Protein AF-A0A317T0N0-F1 (afdb_monomer_lite)

Foldseek 3Di:
DPPPVLLVVLCVLLVVCVVCVVVVHHRPDDPVSVVVSVVVVLWADLVVVLVCCVVVVDPPQVLVCVQQVDGSVCSVVQVVAPLSRLLSRLSNNLQSCVPVDPDHCDPLLVVLNVVLVVCVVPDDPVVRVVLVVPPPCPDSNNVSSCVSNVD

Organism: NCBI:txid42249

Radius of gyration: 17.67 Å; chains: 1; bounding box: 41×32×48 Å

Secondary structure (DSSP, 8-state):
---HHHHHHHHHHHHHHHHHHHTTPPP-S-HHHHHHHHHHHHS--HHHHHHHHHTTS---HHHHHHHHSS-TTTHHHHTT-HHHHHHHHHHHHHHH-GGGSSS---HHHHHHHHHHHHHHTTS-HHHHHHHHH--S--SHHHHHHHHHH--

Structure (mmCIF, N/CA/C/O backbone):
data_AF-A0A317T0N0-F1
#
_entry.id   AF-A0A317T0N0-F1
#
loop_
_atom_site.group_PDB
_atom_site.id
_atom_site.type_symbol
_atom_site.label_atom_id
_atom_site.label_alt_id
_atom_site.label_comp_id
_atom_site.label_asym_id
_atom_site.label_entity_id
_atom_site.label_seq_id
_atom_site.pdbx_PDB_ins_code
_atom_site.Cartn_x
_atom_site.Cartn_y
_atom_site.Cartn_z
_atom_site.occupancy
_atom_site.B_iso_or_equiv
_atom_site.auth_seq_id
_atom_site.auth_comp_id
_atom_site.auth_asym_id
_atom_site.auth_atom_id
_atom_site.pdbx_PDB_model_num
ATOM 1 N N . MET A 1 1 ? -10.179 8.060 -11.648 1.00 46.56 1 MET A N 1
ATOM 2 C CA . MET A 1 1 ? -9.271 7.029 -12.198 1.00 46.56 1 MET A CA 1
ATOM 3 C C . MET A 1 1 ? -8.002 7.719 -12.663 1.00 46.56 1 MET A C 1
ATOM 5 O O . MET A 1 1 ? -8.113 8.593 -13.513 1.00 46.56 1 MET A O 1
ATOM 9 N N . LYS A 1 2 ? -6.824 7.359 -12.133 1.00 54.09 2 LYS A N 1
ATOM 10 C CA . LYS A 1 2 ? -5.595 7.571 -12.912 1.00 54.09 2 LYS A CA 1
ATOM 11 C C . LYS A 1 2 ? -5.676 6.631 -14.118 1.00 54.09 2 LYS A C 1
ATOM 13 O O . LYS A 1 2 ? -6.076 5.481 -13.922 1.00 54.09 2 LYS A O 1
ATOM 18 N N . PRO A 1 3 ? -5.396 7.072 -15.350 1.00 58.66 3 PRO A N 1
ATOM 19 C CA . PRO A 1 3 ? -5.501 6.175 -16.486 1.00 58.66 3 PRO A CA 1
ATOM 20 C C . PRO A 1 3 ? -4.416 5.100 -16.372 1.00 58.66 3 PRO A C 1
ATOM 22 O O . PRO A 1 3 ? -3.230 5.409 -16.447 1.00 58.66 3 PRO A O 1
ATOM 25 N N . LEU A 1 4 ? -4.814 3.829 -16.260 1.00 63.66 4 LEU A N 1
ATOM 26 C CA . LEU A 1 4 ? -3.928 2.662 -16.439 1.00 63.66 4 LEU A CA 1
ATOM 27 C C . LEU A 1 4 ? -3.042 2.802 -17.693 1.00 63.66 4 LEU A C 1
ATOM 29 O O . LEU A 1 4 ? -1.901 2.346 -17.730 1.00 63.66 4 LEU A O 1
ATOM 33 N N . HIS A 1 5 ? -3.567 3.499 -18.700 1.00 67.50 5 HIS A N 1
ATOM 34 C CA . HIS A 1 5 ? -2.879 3.883 -19.922 1.00 67.50 5 HIS A CA 1
ATOM 35 C C . HIS A 1 5 ? -1.603 4.712 -19.684 1.00 67.50 5 HIS A C 1
ATOM 37 O O . HIS A 1 5 ? -0.573 4.403 -20.271 1.00 67.50 5 HIS A O 1
ATOM 43 N N . GLU A 1 6 ? -1.622 5.715 -18.803 1.00 67.62 6 GLU A N 1
ATOM 44 C CA . GLU A 1 6 ? -0.449 6.564 -18.528 1.00 67.62 6 GLU A CA 1
ATOM 45 C C . GLU A 1 6 ? 0.661 5.782 -17.816 1.00 67.62 6 GLU A C 1
ATOM 47 O O . GLU A 1 6 ? 1.842 5.944 -18.126 1.00 67.62 6 GLU A O 1
ATOM 52 N N . ILE A 1 7 ? 0.281 4.872 -16.915 1.00 67.12 7 ILE A N 1
ATOM 53 C CA . ILE A 1 7 ? 1.212 3.981 -16.210 1.00 67.12 7 ILE A CA 1
ATOM 54 C C . ILE A 1 7 ? 1.885 3.036 -17.207 1.00 67.12 7 ILE A C 1
ATOM 56 O O . ILE A 1 7 ? 3.113 2.934 -17.251 1.00 67.12 7 ILE A O 1
ATOM 60 N N . ALA A 1 8 ? 1.082 2.381 -18.050 1.00 72.25 8 ALA A N 1
ATOM 61 C CA . ALA A 1 8 ? 1.578 1.495 -19.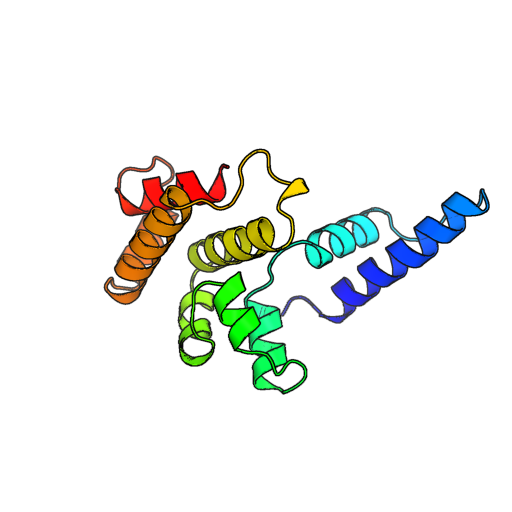093 1.00 72.25 8 ALA A CA 1
ATOM 62 C C . ALA A 1 8 ? 2.500 2.238 -20.077 1.00 72.25 8 ALA A C 1
ATOM 64 O O . ALA A 1 8 ? 3.567 1.722 -20.417 1.00 72.25 8 ALA A O 1
ATOM 65 N N . ILE A 1 9 ? 2.142 3.467 -20.475 1.00 76.12 9 ILE A N 1
ATOM 66 C CA . ILE A 1 9 ? 2.985 4.331 -21.312 1.00 76.12 9 ILE A CA 1
ATOM 67 C C . ILE A 1 9 ? 4.319 4.610 -20.625 1.00 76.12 9 ILE A C 1
ATOM 69 O O . ILE A 1 9 ? 5.358 4.378 -21.233 1.00 76.12 9 ILE A O 1
ATOM 73 N N . GLY A 1 10 ? 4.325 5.055 -19.367 1.00 78.50 10 GLY A N 1
ATOM 74 C CA . GLY A 1 10 ? 5.568 5.382 -18.666 1.00 78.50 10 GLY A CA 1
ATOM 75 C C . GLY A 1 10 ? 6.494 4.171 -18.483 1.00 78.50 10 GLY A C 1
ATOM 76 O O . GLY A 1 10 ? 7.707 4.285 -18.677 1.00 78.50 10 GLY A O 1
ATOM 77 N N . ILE A 1 11 ? 5.938 2.985 -18.195 1.00 74.81 11 ILE A N 1
ATOM 78 C CA . ILE A 1 11 ? 6.701 1.723 -18.125 1.00 74.81 11 ILE A CA 1
ATOM 79 C C . ILE A 1 11 ? 7.328 1.386 -19.483 1.00 74.81 11 ILE A C 1
ATOM 81 O O . ILE A 1 11 ? 8.508 1.026 -19.553 1.00 74.81 11 ILE A O 1
ATOM 85 N N . ARG A 1 12 ? 6.562 1.504 -20.575 1.00 79.12 12 ARG A N 1
ATOM 86 C CA . ARG A 1 12 ? 7.074 1.247 -21.929 1.00 79.12 12 ARG A CA 1
ATOM 87 C C . ARG A 1 12 ? 8.100 2.297 -22.352 1.00 79.12 12 ARG A C 1
ATOM 89 O O . ARG A 1 12 ? 9.145 1.905 -22.862 1.00 79.12 12 ARG A O 1
ATOM 96 N N . GLY A 1 13 ? 7.875 3.576 -22.058 1.00 79.94 13 GLY A N 1
ATOM 97 C CA . GLY A 1 13 ? 8.830 4.656 -22.318 1.00 79.94 13 GLY A CA 1
ATOM 98 C C . GLY A 1 13 ? 10.175 4.412 -21.632 1.00 79.94 13 GLY A C 1
ATOM 99 O O . GLY A 1 13 ? 11.222 4.493 -22.265 1.00 79.94 13 GLY A O 1
ATOM 100 N N . ARG A 1 14 ? 10.176 3.952 -20.369 1.00 79.38 14 ARG A N 1
ATOM 101 C CA . ARG A 1 14 ? 11.412 3.528 -19.679 1.00 79.38 14 ARG A CA 1
ATOM 102 C C . ARG A 1 14 ? 12.159 2.430 -20.440 1.00 79.38 14 ARG A C 1
ATOM 104 O O . ARG A 1 14 ? 13.385 2.464 -20.536 1.00 79.38 14 ARG A O 1
ATOM 111 N N . PHE A 1 15 ? 11.440 1.422 -20.933 1.00 78.25 15 PHE A N 1
ATOM 112 C CA . PHE A 1 15 ? 12.042 0.317 -21.681 1.00 78.25 15 PHE A CA 1
ATOM 113 C C . PHE A 1 15 ? 12.747 0.818 -22.953 1.00 78.25 15 PHE A C 1
ATOM 115 O O . PHE A 1 15 ? 13.895 0.443 -23.198 1.00 78.25 15 PHE A O 1
ATOM 122 N N . PHE A 1 16 ? 12.103 1.707 -23.717 1.00 81.19 16 PHE A N 1
ATOM 123 C CA . PHE A 1 16 ? 12.697 2.315 -24.912 1.00 81.19 16 PHE A CA 1
ATOM 124 C C . PHE A 1 16 ? 13.855 3.264 -24.576 1.00 81.19 16 PHE A C 1
ATOM 126 O O . PHE A 1 16 ? 14.907 3.183 -25.210 1.00 81.19 16 PHE A O 1
ATOM 133 N N . GLU A 1 17 ? 13.729 4.090 -23.536 1.00 83.69 17 GLU A N 1
ATOM 134 C CA . GLU A 1 17 ? 14.796 4.989 -23.088 1.00 83.69 17 GLU A CA 1
ATOM 135 C C . GLU A 1 17 ? 16.058 4.219 -22.669 1.00 83.69 17 GLU A C 1
ATOM 137 O O . GLU A 1 17 ? 17.171 4.601 -23.036 1.00 83.69 17 GLU A O 1
ATOM 142 N N . ASN A 1 18 ? 15.902 3.105 -21.945 1.00 82.62 18 ASN A N 1
ATOM 143 C CA . ASN A 1 18 ? 17.022 2.244 -21.562 1.00 82.62 18 ASN A CA 1
ATOM 144 C C . ASN A 1 18 ? 17.750 1.675 -22.787 1.00 82.62 18 ASN A C 1
ATOM 146 O O . ASN A 1 18 ? 18.980 1.648 -22.807 1.00 82.62 18 ASN A O 1
ATOM 150 N N . TYR A 1 19 ? 17.008 1.258 -23.818 1.00 81.12 19 TYR A N 1
ATOM 151 C CA . TYR A 1 19 ? 17.606 0.802 -25.071 1.00 81.12 19 TYR A CA 1
ATOM 152 C C . TYR A 1 19 ? 18.321 1.942 -25.805 1.00 81.12 19 TYR A C 1
ATOM 154 O O . TYR A 1 19 ? 19.465 1.760 -26.211 1.00 81.12 19 TYR A O 1
ATOM 162 N N . CYS A 1 20 ? 17.715 3.133 -25.904 1.00 84.69 20 CYS A N 1
ATOM 163 C CA . CYS A 1 20 ? 18.361 4.313 -26.487 1.00 84.69 20 CYS A CA 1
ATOM 164 C C . CYS A 1 20 ? 19.688 4.640 -25.786 1.00 84.69 20 CYS A C 1
ATOM 166 O O . CYS A 1 20 ? 20.703 4.788 -26.466 1.00 84.69 20 CYS A O 1
ATOM 168 N N . LYS A 1 21 ? 19.717 4.652 -24.445 1.00 84.62 21 LYS A N 1
ATOM 169 C CA . LYS A 1 21 ? 20.947 4.846 -23.653 1.00 84.62 21 LYS A CA 1
ATOM 170 C C . LYS A 1 21 ? 22.009 3.795 -23.976 1.00 84.62 21 LYS A C 1
ATOM 172 O O . LYS A 1 21 ? 23.165 4.154 -24.181 1.00 84.62 21 LYS A O 1
ATOM 177 N N . LEU A 1 22 ? 21.616 2.522 -24.056 1.00 86.44 22 LEU A N 1
ATOM 178 C CA . LEU A 1 22 ? 22.522 1.413 -24.367 1.00 86.44 22 LEU A CA 1
ATOM 179 C C . LEU A 1 22 ? 23.205 1.585 -25.731 1.00 86.44 22 LEU A C 1
ATOM 181 O O . LEU A 1 22 ? 24.386 1.284 -25.864 1.00 86.44 22 LEU A O 1
ATOM 185 N N . ILE A 1 23 ? 22.478 2.080 -26.734 1.00 92.88 23 ILE A N 1
ATOM 186 C CA . ILE A 1 23 ? 23.001 2.264 -28.097 1.00 92.88 23 ILE A CA 1
ATOM 187 C C . ILE A 1 23 ? 23.544 3.677 -28.362 1.00 92.88 23 ILE A C 1
ATOM 189 O O . ILE A 1 23 ? 23.816 4.021 -29.511 1.00 92.88 23 ILE A O 1
ATOM 193 N N . GLY A 1 24 ? 23.668 4.517 -27.328 1.00 86.44 24 GLY A N 1
ATOM 194 C CA . GLY A 1 24 ? 24.166 5.891 -27.451 1.00 86.44 24 GLY A CA 1
ATOM 195 C C . GLY A 1 24 ? 23.229 6.849 -28.199 1.00 86.44 24 GLY A C 1
ATOM 196 O O . GLY A 1 24 ? 23.680 7.878 -28.699 1.00 86.44 24 GLY A O 1
ATOM 197 N N . LYS A 1 25 ? 21.932 6.533 -28.295 1.00 90.00 25 LYS A N 1
ATOM 198 C CA . LYS A 1 25 ? 20.908 7.417 -28.866 1.00 90.00 25 LYS A CA 1
ATOM 199 C C . LYS A 1 25 ? 20.206 8.230 -27.783 1.00 90.00 25 LYS A C 1
ATOM 201 O O . LYS A 1 25 ? 20.015 7.780 -26.654 1.00 90.00 25 LYS A O 1
ATOM 206 N N . ARG A 1 26 ? 19.768 9.433 -28.156 1.00 77.62 26 ARG A N 1
ATOM 207 C CA . ARG A 1 26 ? 18.868 10.242 -27.330 1.00 77.62 26 ARG A CA 1
ATOM 208 C C . ARG A 1 26 ? 17.443 9.706 -27.476 1.00 77.62 26 ARG A C 1
ATOM 210 O O . ARG A 1 26 ? 17.041 9.352 -28.579 1.00 77.62 26 ARG A O 1
ATOM 217 N N . SER A 1 27 ? 16.721 9.611 -26.364 1.00 78.56 27 SER A N 1
ATOM 218 C CA . SER A 1 27 ? 15.284 9.335 -26.380 1.00 78.56 27 SER A CA 1
ATOM 219 C C . SER A 1 27 ? 14.513 10.640 -26.575 1.00 78.56 27 SER A C 1
ATOM 221 O O . SER A 1 27 ? 14.896 11.652 -25.981 1.00 78.56 27 SER A O 1
ATOM 223 N N . ASP A 1 28 ? 13.445 10.591 -27.368 1.00 76.94 28 ASP A N 1
ATOM 224 C CA . ASP A 1 28 ? 12.483 11.690 -27.530 1.00 76.94 28 ASP A CA 1
ATOM 225 C C . ASP A 1 28 ? 11.340 11.614 -26.504 1.00 76.94 28 ASP A C 1
ATOM 227 O O . ASP A 1 28 ? 10.531 12.537 -26.404 1.00 76.94 28 ASP A O 1
ATOM 231 N N . ASP A 1 29 ? 11.277 10.529 -25.726 1.00 74.50 29 ASP A N 1
ATOM 232 C CA . ASP A 1 29 ? 10.252 10.355 -24.703 1.00 74.50 29 ASP A CA 1
ATOM 233 C C . ASP A 1 29 ? 10.398 11.396 -23.588 1.00 74.50 29 ASP A C 1
ATOM 235 O O . ASP A 1 29 ? 11.497 11.700 -23.109 1.00 74.50 29 ASP A O 1
ATOM 239 N N . ASP A 1 30 ? 9.256 11.901 -23.120 1.00 77.88 30 ASP A N 1
ATOM 240 C CA . ASP A 1 30 ? 9.205 12.821 -21.994 1.00 77.88 30 ASP A CA 1
ATOM 241 C C . ASP A 1 30 ? 9.739 12.149 -20.718 1.00 77.88 30 ASP A C 1
ATOM 243 O O . ASP A 1 30 ? 9.131 11.248 -20.127 1.00 77.88 30 ASP A O 1
ATOM 247 N N . GLY A 1 31 ? 10.887 12.641 -20.253 1.00 72.81 31 GLY A N 1
ATOM 248 C CA . GLY A 1 31 ? 11.526 12.158 -19.038 1.00 72.81 31 GLY A CA 1
ATOM 249 C C . GLY A 1 31 ? 10.655 12.309 -17.787 1.00 72.81 31 GLY A C 1
ATOM 250 O O . GLY A 1 31 ? 10.866 11.571 -16.824 1.00 72.81 31 GLY A O 1
ATOM 251 N N . ALA A 1 32 ? 9.679 13.228 -17.755 1.00 75.12 32 ALA A N 1
ATOM 252 C CA . ALA A 1 32 ? 8.734 13.314 -16.641 1.00 75.12 32 ALA A CA 1
ATOM 253 C C . ALA A 1 32 ? 7.762 12.122 -16.630 1.00 75.12 32 ALA A C 1
ATOM 255 O O . ALA A 1 32 ? 7.626 11.470 -15.593 1.00 75.12 32 ALA A O 1
ATOM 256 N N . THR A 1 33 ? 7.189 11.773 -17.781 1.00 72.31 33 THR A N 1
ATOM 257 C CA . THR A 1 33 ? 6.324 10.596 -17.967 1.00 72.31 33 THR A CA 1
ATOM 258 C C . THR A 1 33 ? 7.051 9.284 -17.647 1.00 72.31 33 THR A C 1
ATOM 260 O O . THR A 1 33 ? 6.515 8.434 -16.934 1.00 72.31 33 THR A O 1
ATOM 263 N N . ILE A 1 34 ? 8.310 9.133 -18.076 1.00 73.38 34 ILE A N 1
ATOM 264 C CA . ILE A 1 34 ? 9.135 7.955 -17.742 1.00 73.38 34 ILE A CA 1
ATOM 265 C C . ILE A 1 34 ? 9.379 7.853 -16.235 1.00 73.38 34 ILE A C 1
ATOM 267 O O . ILE A 1 34 ? 9.230 6.778 -15.647 1.00 73.38 34 ILE A O 1
ATOM 271 N N . ARG A 1 35 ? 9.757 8.964 -15.588 1.00 74.56 35 ARG A N 1
ATOM 272 C CA . ARG A 1 35 ? 9.971 8.994 -14.133 1.00 74.56 35 ARG A CA 1
ATOM 273 C C . ARG A 1 35 ? 8.696 8.638 -13.378 1.00 74.56 35 ARG A C 1
ATOM 275 O O . ARG A 1 35 ? 8.770 7.871 -12.421 1.00 74.56 35 ARG A O 1
ATOM 282 N N . LEU A 1 36 ? 7.553 9.156 -13.821 1.00 72.06 36 LEU A N 1
ATOM 283 C CA . LEU A 1 36 ? 6.253 8.873 -13.224 1.00 72.06 36 LEU A CA 1
ATOM 284 C C . LEU A 1 36 ? 5.890 7.388 -13.356 1.00 72.06 36 LEU A C 1
ATOM 286 O O . LEU A 1 36 ? 5.575 6.753 -12.353 1.00 72.06 36 LEU A O 1
ATOM 290 N N . GLY A 1 37 ? 6.016 6.814 -14.556 1.00 70.12 37 GLY A N 1
ATOM 291 C CA . GLY A 1 37 ? 5.766 5.389 -14.783 1.00 70.12 37 GLY A CA 1
ATOM 292 C C . GLY A 1 37 ? 6.704 4.490 -13.983 1.00 70.12 37 GLY A C 1
ATOM 293 O O . GLY A 1 37 ? 6.269 3.490 -13.422 1.00 70.12 37 GLY A O 1
ATOM 294 N N . ASN A 1 38 ? 7.979 4.869 -13.854 1.00 73.25 38 ASN A N 1
ATOM 295 C CA . ASN A 1 38 ? 8.936 4.138 -13.028 1.00 73.25 38 ASN A CA 1
ATOM 296 C C . ASN A 1 38 ? 8.583 4.218 -11.534 1.00 73.25 38 ASN A C 1
ATOM 298 O O . ASN A 1 38 ? 8.661 3.218 -10.832 1.00 73.25 38 ASN A O 1
ATOM 302 N N . LEU A 1 39 ? 8.180 5.388 -11.036 1.00 71.81 39 LEU A N 1
ATOM 303 C CA . LEU A 1 39 ? 7.734 5.537 -9.650 1.00 71.81 39 LEU A CA 1
ATOM 304 C C . LEU A 1 39 ? 6.509 4.653 -9.372 1.00 71.81 39 LEU A C 1
ATOM 306 O O . LEU A 1 39 ? 6.483 3.938 -8.377 1.00 71.81 39 LEU A O 1
ATOM 310 N N . MET A 1 40 ? 5.526 4.669 -10.272 1.00 71.56 40 MET A N 1
ATOM 311 C CA . MET A 1 40 ? 4.288 3.898 -10.133 1.00 71.56 40 MET A CA 1
ATOM 312 C C . MET A 1 40 ? 4.512 2.389 -10.258 1.00 71.56 40 MET A C 1
ATOM 314 O O . MET A 1 40 ? 3.911 1.636 -9.509 1.00 71.56 40 MET A O 1
ATOM 318 N N . ALA 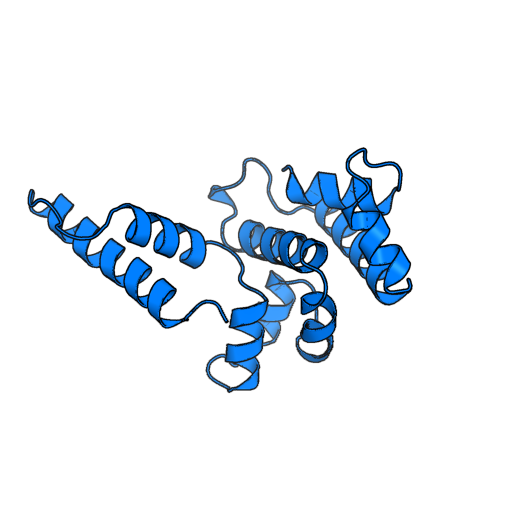A 1 41 ? 5.429 1.941 -11.120 1.00 71.75 41 ALA A N 1
ATOM 319 C CA . ALA A 1 41 ? 5.762 0.521 -11.273 1.00 71.75 41 ALA A CA 1
ATOM 320 C C . ALA A 1 41 ? 6.420 -0.105 -10.035 1.00 71.75 41 ALA A C 1
ATOM 322 O O . ALA A 1 41 ? 6.532 -1.325 -9.940 1.00 71.75 41 ALA A O 1
ATOM 323 N N . HIS A 1 42 ? 6.923 0.727 -9.127 1.00 76.06 42 HIS A N 1
ATOM 324 C CA . HIS A 1 42 ? 7.642 0.284 -7.943 1.00 76.06 42 HIS A CA 1
ATOM 325 C C . HIS A 1 42 ? 6.914 0.598 -6.641 1.00 76.06 42 HIS A C 1
ATOM 327 O O . HIS A 1 42 ? 7.400 0.185 -5.594 1.00 76.06 42 HIS A O 1
ATOM 333 N N . ASN A 1 43 ? 5.776 1.287 -6.689 1.00 84.56 43 ASN A N 1
ATOM 334 C CA . ASN A 1 43 ? 4.975 1.594 -5.515 1.00 84.56 43 ASN A CA 1
ATOM 335 C C . ASN A 1 43 ? 3.731 0.708 -5.484 1.00 84.56 43 ASN A C 1
ATOM 337 O O . ASN A 1 43 ? 3.186 0.370 -6.530 1.00 84.56 43 ASN A O 1
ATOM 341 N N . GLY A 1 44 ? 3.267 0.376 -4.282 1.00 85.44 44 GLY A N 1
ATOM 342 C CA . GLY A 1 44 ? 1.933 -0.186 -4.101 1.00 85.44 44 GLY A CA 1
ATOM 343 C C . GLY A 1 44 ? 0.875 0.767 -4.657 1.00 85.44 44 GLY A C 1
ATOM 344 O O . GLY A 1 44 ? 0.980 1.988 -4.489 1.00 85.44 44 GLY A O 1
ATOM 345 N N . ASP A 1 45 ? -0.137 0.202 -5.305 1.00 90.94 45 ASP A N 1
ATOM 346 C CA . ASP A 1 45 ? -1.290 0.911 -5.850 1.00 90.94 45 ASP A CA 1
ATOM 347 C C . ASP A 1 45 ? -2.572 0.140 -5.522 1.00 90.94 45 ASP A C 1
ATOM 349 O O . ASP A 1 45 ? -3.168 -0.538 -6.360 1.00 90.94 45 ASP A O 1
ATOM 353 N N . LEU A 1 46 ? -2.997 0.277 -4.264 1.00 93.25 46 LEU A N 1
ATOM 354 C CA . LEU A 1 46 ? -4.170 -0.380 -3.704 1.00 93.25 46 LEU A CA 1
ATOM 355 C C . LEU A 1 46 ? -5.405 -0.238 -4.602 1.00 93.25 46 LEU A C 1
ATOM 357 O O . LEU A 1 46 ? -6.112 -1.214 -4.827 1.00 93.25 46 LEU A O 1
ATOM 361 N N . TRP A 1 47 ? -5.675 0.965 -5.121 1.00 90.62 47 TRP A N 1
ATOM 362 C CA . TRP A 1 47 ? -6.864 1.204 -5.942 1.00 90.62 47 TRP A CA 1
ATOM 363 C C . TRP A 1 47 ? -6.821 0.374 -7.223 1.00 90.62 47 TRP A C 1
ATOM 365 O O . TRP A 1 47 ? -7.791 -0.306 -7.565 1.00 90.62 47 TRP A O 1
ATOM 375 N N . THR A 1 48 ? -5.700 0.441 -7.940 1.00 88.88 48 THR A N 1
ATOM 376 C CA . THR A 1 48 ? -5.527 -0.286 -9.195 1.00 88.88 48 THR A CA 1
ATOM 377 C C . THR A 1 48 ? -5.581 -1.792 -8.962 1.00 88.88 48 THR A C 1
ATOM 379 O O . THR A 1 48 ? -6.309 -2.483 -9.674 1.00 88.88 48 THR A O 1
ATOM 382 N N . ASP A 1 49 ? -4.909 -2.295 -7.930 1.00 91.25 49 ASP A N 1
ATOM 383 C CA . ASP A 1 49 ? -4.853 -3.729 -7.648 1.00 91.25 49 ASP A CA 1
ATOM 384 C C . ASP A 1 49 ? -6.212 -4.292 -7.213 1.00 91.25 49 ASP A C 1
ATOM 386 O O . ASP A 1 49 ? -6.583 -5.383 -7.651 1.00 91.25 49 ASP A O 1
ATOM 390 N N . ILE A 1 50 ? -7.016 -3.524 -6.459 1.00 93.00 50 ILE A N 1
ATOM 391 C CA . ILE A 1 50 ? -8.418 -3.876 -6.178 1.00 93.00 50 ILE A CA 1
ATOM 392 C C . ILE A 1 50 ? -9.198 -4.030 -7.485 1.00 93.00 50 ILE A C 1
ATOM 394 O O . ILE A 1 50 ? -9.893 -5.029 -7.681 1.00 93.00 50 ILE A O 1
ATOM 398 N N . VAL A 1 51 ? -9.099 -3.050 -8.390 1.00 91.38 51 VAL A N 1
ATOM 399 C CA . VAL A 1 51 ? -9.819 -3.078 -9.671 1.00 91.38 51 VAL A CA 1
ATOM 400 C C . VAL A 1 51 ? -9.381 -4.280 -10.507 1.00 91.38 51 VAL A C 1
ATOM 402 O O . VAL A 1 51 ? -10.239 -4.976 -11.053 1.00 91.38 51 VAL A O 1
ATOM 405 N N . LEU A 1 52 ? -8.079 -4.554 -10.590 1.00 90.12 52 LEU A N 1
ATOM 406 C CA . LEU A 1 52 ? -7.541 -5.674 -11.360 1.00 90.12 52 LEU A CA 1
ATOM 407 C C . LEU A 1 52 ? -7.991 -7.031 -10.802 1.00 90.12 52 LEU A C 1
ATOM 409 O O . LEU A 1 52 ? -8.393 -7.890 -11.588 1.00 90.12 52 LEU A O 1
ATOM 413 N N . LEU A 1 53 ? -7.994 -7.210 -9.477 1.00 91.69 53 LEU A N 1
ATOM 414 C CA . LEU A 1 53 ? -8.500 -8.424 -8.823 1.00 91.69 53 LEU A CA 1
ATOM 415 C C . LEU A 1 53 ? -10.005 -8.602 -9.037 1.00 91.69 53 LEU A C 1
ATOM 417 O O . LEU A 1 53 ? -10.452 -9.676 -9.435 1.00 91.69 53 LEU A O 1
ATOM 421 N N . LYS A 1 54 ? -10.798 -7.540 -8.849 1.00 91.75 54 LYS A N 1
ATOM 422 C CA . LYS A 1 54 ? -12.259 -7.594 -9.028 1.00 91.75 54 LYS A CA 1
ATOM 423 C C . LYS A 1 54 ? -12.686 -7.941 -10.454 1.00 91.75 54 LYS A C 1
ATOM 425 O O . LYS A 1 54 ? -13.733 -8.553 -10.638 1.00 91.75 54 LYS A O 1
ATOM 430 N N . HIS A 1 55 ? -11.891 -7.560 -11.452 1.00 91.06 55 HIS A N 1
ATOM 431 C CA . HIS A 1 55 ? -12.155 -7.877 -12.858 1.00 91.06 55 HIS A CA 1
ATOM 432 C C . HIS A 1 55 ? -11.443 -9.155 -13.337 1.00 91.06 55 HIS A C 1
ATOM 434 O O . HIS A 1 55 ? -11.530 -9.487 -14.516 1.00 91.06 55 HIS A O 1
ATOM 440 N N . GLY A 1 56 ? -10.747 -9.876 -12.449 1.00 89.69 56 GLY A N 1
ATOM 441 C CA . GLY A 1 56 ? -10.078 -11.141 -12.764 1.00 89.69 56 GLY A CA 1
ATOM 442 C C . GLY A 1 56 ? -8.800 -11.013 -13.601 1.00 89.69 56 GLY A C 1
ATOM 443 O O . GLY A 1 56 ? -8.315 -12.015 -14.120 1.00 89.69 56 GLY A O 1
ATOM 444 N N . TYR A 1 57 ? -8.242 -9.806 -13.742 1.00 88.50 57 TYR A N 1
ATOM 445 C CA . TYR A 1 57 ? -6.939 -9.593 -14.390 1.00 88.50 57 TYR A CA 1
ATOM 446 C C . TYR A 1 57 ? -5.771 -9.994 -13.483 1.00 88.50 57 TYR A C 1
ATOM 448 O O . TYR A 1 57 ? -4.700 -10.352 -13.968 1.00 88.50 57 TYR A O 1
ATOM 456 N N . LEU A 1 58 ? -5.996 -9.952 -12.171 1.00 89.94 58 LEU A N 1
ATOM 457 C CA . LEU A 1 58 ? -5.192 -10.614 -11.152 1.00 89.94 58 LEU A CA 1
ATOM 458 C C . LEU A 1 58 ? -6.092 -11.610 -10.417 1.00 89.94 58 LEU A C 1
ATOM 460 O O . LEU A 1 58 ? -7.300 -11.400 -10.318 1.00 89.94 58 LEU A O 1
ATOM 464 N N . THR A 1 59 ? -5.508 -12.684 -9.893 1.00 92.06 59 THR A N 1
ATOM 465 C CA . THR A 1 59 ? -6.259 -13.735 -9.180 1.00 92.06 59 THR A CA 1
ATOM 466 C C . THR A 1 59 ? -5.652 -14.111 -7.831 1.00 92.06 59 THR A C 1
ATOM 468 O O . THR A 1 59 ? -6.291 -14.815 -7.056 1.00 92.06 59 THR A O 1
ATOM 471 N N . ASP A 1 60 ? -4.424 -13.678 -7.544 1.00 93.25 60 ASP A N 1
ATOM 472 C CA . ASP A 1 60 ? -3.715 -14.040 -6.317 1.00 93.25 60 ASP A CA 1
ATOM 473 C C . ASP A 1 60 ? -4.067 -13.084 -5.171 1.00 93.25 60 ASP A C 1
ATOM 475 O O . ASP A 1 60 ? -3.416 -12.062 -4.940 1.00 93.25 60 ASP A O 1
ATOM 479 N N . THR A 1 61 ? -5.133 -13.423 -4.450 1.00 94.50 61 THR A N 1
ATOM 480 C CA . THR A 1 61 ? -5.579 -12.681 -3.266 1.00 94.50 61 THR A CA 1
ATOM 481 C C . THR A 1 61 ? -4.665 -12.884 -2.054 1.00 94.50 61 THR A C 1
ATOM 483 O O . THR A 1 61 ? -4.652 -12.033 -1.166 1.00 94.50 61 THR A O 1
ATOM 486 N N . GLY A 1 62 ? -3.872 -13.963 -2.023 1.00 96.19 62 GLY A N 1
ATOM 487 C CA . GLY A 1 62 ? -2.887 -14.222 -0.971 1.00 96.19 62 GLY A CA 1
ATOM 488 C C . GLY A 1 62 ? -1.751 -13.210 -1.030 1.00 96.19 62 GLY A C 1
ATOM 489 O O . GLY A 1 62 ? -1.511 -12.499 -0.059 1.00 96.19 62 GLY A O 1
ATOM 490 N N . THR A 1 63 ? -1.147 -13.047 -2.210 1.00 94.31 63 THR A N 1
ATOM 491 C CA . THR A 1 63 ? -0.125 -12.013 -2.436 1.00 94.31 63 THR A CA 1
ATOM 492 C C . THR A 1 63 ? -0.675 -10.608 -2.168 1.00 94.31 63 THR A C 1
ATOM 494 O O . THR A 1 63 ? 0.024 -9.768 -1.598 1.00 94.31 63 THR A O 1
ATOM 497 N N . PHE A 1 64 ? -1.937 -10.336 -2.522 1.00 95.38 64 PHE A N 1
ATOM 498 C CA . PHE A 1 64 ? -2.577 -9.061 -2.183 1.00 95.38 64 PHE A CA 1
ATOM 499 C C . PHE A 1 64 ? -2.623 -8.834 -0.667 1.00 95.38 64 PHE A C 1
ATOM 501 O O . PHE A 1 64 ? -2.212 -7.773 -0.197 1.00 95.38 64 PHE A O 1
ATOM 508 N N . TYR A 1 65 ? -3.075 -9.830 0.099 1.00 96.81 65 TYR A N 1
ATOM 509 C CA . TYR A 1 65 ? -3.105 -9.751 1.558 1.00 96.81 65 TYR A CA 1
ATOM 510 C C . TYR A 1 65 ? -1.698 -9.576 2.141 1.00 96.81 65 TYR A C 1
ATOM 512 O O . TYR A 1 65 ? -1.481 -8.704 2.983 1.00 96.81 65 TYR A O 1
ATOM 520 N N . ASP A 1 66 ? -0.718 -10.329 1.644 1.00 96.38 66 ASP A N 1
ATOM 521 C CA . ASP A 1 66 ? 0.665 -10.249 2.110 1.00 96.38 66 ASP A CA 1
ATOM 522 C C . ASP A 1 66 ? 1.266 -8.857 1.887 1.00 96.38 66 ASP A C 1
ATOM 524 O O . ASP A 1 66 ? 1.953 -8.344 2.773 1.00 96.38 66 ASP A O 1
ATOM 528 N N . LEU A 1 67 ? 0.968 -8.204 0.758 1.00 95.38 67 LEU A N 1
ATOM 529 C CA . LEU A 1 67 ? 1.470 -6.868 0.416 1.00 95.38 67 LEU A CA 1
ATOM 530 C C . LEU A 1 67 ? 0.705 -5.735 1.102 1.00 95.38 67 LEU 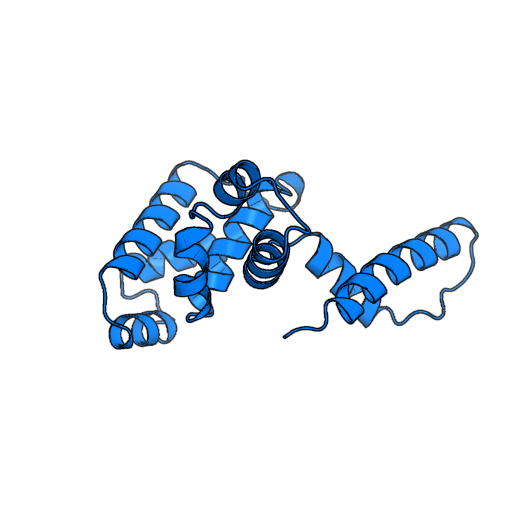A C 1
ATOM 532 O O . LEU A 1 67 ? 1.321 -4.819 1.654 1.00 95.38 67 LEU A O 1
ATOM 536 N N . TYR A 1 68 ? -0.622 -5.785 1.109 1.00 96.56 68 TYR A N 1
ATOM 537 C CA . TYR A 1 68 ? -1.453 -4.677 1.583 1.00 96.56 68 TYR A CA 1
ATOM 538 C C . TYR A 1 68 ? -1.920 -4.828 3.031 1.00 96.56 68 TYR A C 1
ATOM 540 O O . TYR A 1 68 ? -2.339 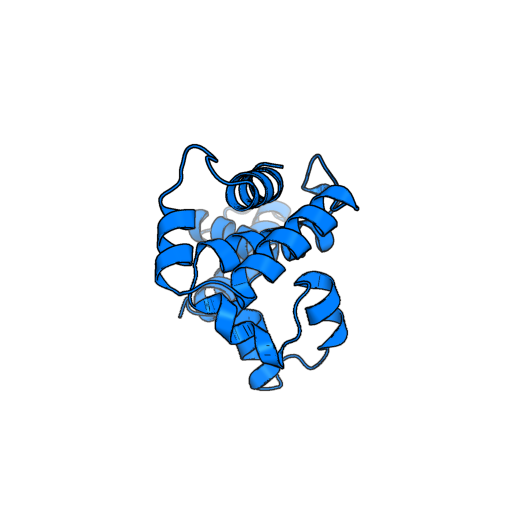-3.843 3.629 1.00 96.56 68 TYR A O 1
ATOM 548 N N . GLY A 1 69 ? -1.807 -6.019 3.621 1.00 96.56 69 GLY A N 1
ATOM 549 C CA . GLY A 1 69 ? -2.171 -6.290 5.014 1.00 96.56 69 GLY A CA 1
ATOM 550 C C . GLY A 1 69 ? -3.679 -6.269 5.268 1.00 96.56 69 GLY A C 1
ATOM 551 O O . GLY A 1 69 ? -4.102 -6.216 6.417 1.00 96.56 69 GLY A O 1
ATOM 552 N N . ILE A 1 70 ? -4.483 -6.277 4.203 1.00 97.06 70 ILE A N 1
ATOM 553 C CA . ILE A 1 70 ? -5.943 -6.216 4.247 1.00 97.06 70 ILE A CA 1
ATOM 554 C C . ILE A 1 70 ? -6.536 -7.210 3.252 1.00 97.06 70 ILE A C 1
ATOM 556 O O . ILE A 1 70 ? -5.979 -7.455 2.181 1.00 97.06 70 ILE A O 1
ATOM 560 N N . ALA A 1 71 ? -7.680 -7.783 3.612 1.00 95.69 71 ALA A N 1
ATOM 561 C CA . ALA A 1 71 ? -8.424 -8.685 2.744 1.00 95.69 71 ALA A CA 1
ATOM 562 C C . ALA A 1 71 ? -9.081 -7.901 1.593 1.00 95.69 71 ALA A C 1
ATOM 564 O O . ALA A 1 71 ? -9.557 -6.778 1.796 1.00 95.69 71 ALA A O 1
ATOM 565 N N . ILE A 1 72 ? -9.126 -8.485 0.392 1.00 94.88 72 ILE A N 1
ATOM 566 C CA . ILE A 1 72 ? -9.668 -7.820 -0.805 1.00 94.88 72 ILE A CA 1
ATOM 567 C C . ILE A 1 72 ? -11.147 -7.442 -0.635 1.00 94.88 72 ILE A C 1
ATOM 569 O O . ILE A 1 72 ? -11.592 -6.409 -1.133 1.00 94.88 72 ILE A O 1
ATOM 573 N N . GLU A 1 73 ? -11.891 -8.232 0.135 1.00 94.81 73 GLU A N 1
ATOM 574 C CA . GLU A 1 73 ? -13.307 -8.041 0.443 1.00 94.81 73 GLU A CA 1
ATOM 575 C C . GLU A 1 73 ? -13.557 -6.746 1.223 1.00 94.81 73 GLU A C 1
ATOM 577 O O . GLU A 1 73 ? -14.594 -6.108 1.049 1.00 94.81 73 GLU A O 1
ATOM 582 N N . ASN A 1 74 ? -12.584 -6.331 2.038 1.00 93.81 74 ASN A N 1
ATOM 583 C CA . ASN A 1 74 ? -12.671 -5.135 2.872 1.00 93.81 74 ASN A CA 1
ATOM 584 C C . ASN A 1 74 ? -11.945 -3.937 2.247 1.00 93.81 74 ASN A C 1
ATOM 586 O O . ASN A 1 74 ? -12.108 -2.807 2.700 1.00 93.81 74 ASN A O 1
ATOM 590 N N . ALA A 1 75 ? -11.140 -4.150 1.205 1.00 93.44 75 ALA A N 1
ATOM 591 C CA . ALA A 1 75 ? -10.163 -3.169 0.749 1.00 93.44 75 ALA A CA 1
ATOM 592 C C . ALA A 1 75 ? -10.778 -1.843 0.247 1.00 93.44 75 ALA A C 1
ATOM 594 O O . ALA A 1 75 ? -10.192 -0.777 0.439 1.00 93.44 75 ALA A O 1
ATOM 595 N N . GLU A 1 76 ? -11.986 -1.878 -0.324 1.00 93.06 76 GLU A N 1
ATOM 596 C CA . GLU A 1 76 ? -12.686 -0.678 -0.818 1.00 93.06 76 GLU A CA 1
ATOM 597 C C . GLU A 1 76 ? -13.067 0.328 0.274 1.00 93.06 76 GLU A C 1
ATOM 599 O O . GLU A 1 76 ? -13.249 1.511 -0.013 1.00 93.06 76 GLU A O 1
ATOM 604 N N . GLN A 1 77 ? -13.198 -0.085 1.537 1.00 91.88 77 GLN A N 1
ATOM 605 C CA . GLN A 1 77 ? -13.549 0.876 2.586 1.00 91.88 77 GLN A CA 1
ATOM 606 C C . GLN A 1 77 ? -12.416 1.879 2.835 1.00 91.88 77 GLN A C 1
ATOM 608 O O . GLN A 1 77 ? -12.668 3.063 3.065 1.00 91.88 77 GLN A O 1
ATOM 613 N N . TYR A 1 78 ? -11.168 1.422 2.706 1.00 92.62 78 TYR A N 1
ATOM 614 C CA . TYR A 1 78 ? -9.978 2.240 2.922 1.00 92.62 78 TYR A CA 1
ATOM 615 C C . TYR A 1 78 ? -9.720 3.199 1.763 1.00 92.62 78 TYR A C 1
ATOM 617 O O . TYR A 1 78 ? -9.072 4.227 1.953 1.00 92.62 78 TYR A O 1
ATOM 625 N N . THR A 1 79 ? -10.274 2.933 0.574 1.00 90.19 79 THR A N 1
ATOM 626 C CA . THR A 1 79 ? -10.087 3.813 -0.584 1.00 90.19 79 THR A CA 1
ATOM 627 C C . THR A 1 79 ? -10.824 5.149 -0.471 1.00 90.19 79 THR A C 1
ATOM 629 O O . THR A 1 79 ? -10.678 6.015 -1.329 1.00 90.19 79 THR A O 1
ATOM 632 N N . LYS A 1 80 ? -11.628 5.328 0.581 1.00 88.12 80 LYS A N 1
ATOM 633 C CA . LYS A 1 80 ? -12.303 6.590 0.908 1.00 88.12 80 LYS A CA 1
ATOM 634 C C . LYS A 1 80 ? -11.403 7.572 1.664 1.00 88.12 80 LYS A C 1
ATOM 636 O O . LYS A 1 80 ? -11.775 8.730 1.803 1.00 88.12 80 LYS A O 1
ATOM 641 N N . SER A 1 81 ? -10.244 7.125 2.156 1.00 88.19 81 SER A N 1
ATOM 642 C CA . SER A 1 81 ? -9.305 7.946 2.924 1.00 88.19 81 SER A CA 1
ATOM 643 C C . SER A 1 81 ? -7.928 7.946 2.266 1.00 88.19 81 SER A C 1
ATOM 645 O O . SER A 1 81 ? -7.248 6.921 2.212 1.00 88.19 81 SER A O 1
ATOM 647 N N . GLU A 1 82 ? -7.476 9.115 1.806 1.00 88.56 82 GLU A N 1
ATOM 648 C CA . GLU A 1 82 ? -6.148 9.269 1.189 1.00 88.56 82 GLU A CA 1
ATOM 649 C C . GLU A 1 82 ? -5.009 8.866 2.135 1.00 88.56 82 GLU A C 1
ATOM 651 O O . GLU A 1 82 ? -3.972 8.360 1.709 1.00 88.56 82 GLU A O 1
ATOM 656 N N . ILE A 1 83 ? -5.215 9.048 3.435 1.00 89.38 83 ILE A N 1
ATOM 657 C CA . ILE A 1 83 ? -4.244 8.731 4.483 1.00 89.38 83 ILE A CA 1
ATOM 658 C C . ILE A 1 83 ? -4.095 7.228 4.652 1.00 89.38 83 ILE A C 1
ATOM 660 O O . ILE A 1 83 ? -2.967 6.740 4.774 1.00 89.38 83 ILE A O 1
ATOM 664 N N . MET A 1 84 ? -5.209 6.497 4.596 1.00 93.19 84 MET A N 1
ATOM 665 C CA . MET A 1 84 ? -5.182 5.039 4.610 1.00 93.19 84 MET A CA 1
ATOM 666 C C . MET A 1 84 ? -4.544 4.503 3.338 1.00 93.19 84 MET A C 1
ATOM 668 O O . MET A 1 84 ? -3.615 3.705 3.433 1.00 93.19 84 MET A O 1
ATOM 672 N N . ILE A 1 85 ? -4.950 5.006 2.165 1.00 93.06 85 ILE A N 1
ATOM 673 C CA . ILE A 1 85 ? -4.333 4.631 0.885 1.00 93.06 85 ILE A CA 1
ATOM 674 C C . ILE A 1 85 ? -2.816 4.827 0.948 1.00 93.06 85 ILE A C 1
ATOM 676 O O . ILE A 1 85 ? -2.064 3.923 0.592 1.00 93.06 85 ILE A O 1
ATOM 680 N N . LYS A 1 86 ? -2.349 5.986 1.428 1.00 93.19 86 LYS A N 1
ATOM 681 C CA . LYS A 1 86 ? -0.916 6.288 1.511 1.00 93.19 86 LYS A CA 1
ATOM 682 C C . LYS A 1 86 ? -0.174 5.297 2.413 1.00 93.19 86 LYS A C 1
ATOM 684 O O . LYS A 1 86 ? 0.852 4.766 1.994 1.00 93.19 86 LYS A O 1
ATOM 689 N N . MET A 1 87 ? -0.702 5.015 3.604 1.00 95.19 87 MET A N 1
ATOM 690 C CA . MET A 1 87 ? -0.102 4.065 4.548 1.00 95.19 87 MET A CA 1
ATOM 691 C C . MET A 1 87 ? -0.075 2.633 4.001 1.00 95.19 87 MET A C 1
ATOM 693 O O . MET A 1 87 ? 0.952 1.961 4.065 1.00 95.19 87 MET A O 1
ATOM 697 N N . ILE A 1 88 ? -1.193 2.176 3.439 1.00 96.56 88 ILE A N 1
ATOM 698 C CA . ILE A 1 88 ? -1.343 0.827 2.883 1.00 96.56 88 ILE A CA 1
ATOM 699 C C . ILE A 1 88 ? -0.412 0.638 1.679 1.00 96.56 88 ILE A C 1
ATOM 701 O O . ILE A 1 88 ? 0.327 -0.344 1.606 1.00 96.56 88 ILE A O 1
ATOM 705 N N . ASN A 1 89 ? -0.341 1.626 0.784 1.00 94.75 89 ASN A N 1
ATOM 706 C CA . ASN A 1 89 ? 0.605 1.606 -0.329 1.00 94.75 89 ASN A CA 1
ATOM 707 C C . ASN A 1 89 ? 2.057 1.648 0.151 1.00 94.75 89 ASN A C 1
ATOM 709 O O . ASN A 1 89 ? 2.907 0.980 -0.437 1.00 94.75 89 ASN A O 1
ATOM 713 N N . LYS A 1 90 ? 2.366 2.402 1.214 1.00 93.56 90 LYS A N 1
ATOM 714 C CA . LYS A 1 90 ? 3.712 2.448 1.802 1.00 93.56 90 LYS A CA 1
ATOM 715 C C . LYS A 1 90 ? 4.152 1.062 2.273 1.00 93.56 90 LYS A C 1
ATOM 717 O O . LYS A 1 90 ? 5.249 0.643 1.904 1.00 93.56 90 LYS A O 1
ATOM 722 N N . ARG A 1 91 ? 3.285 0.330 2.984 1.00 95.38 91 ARG A N 1
ATOM 723 C CA . ARG A 1 91 ? 3.530 -1.065 3.387 1.00 95.38 91 ARG A CA 1
ATOM 724 C C . ARG A 1 91 ? 3.858 -1.956 2.190 1.00 95.38 91 ARG A C 1
ATOM 726 O O . ARG A 1 91 ? 4.944 -2.534 2.144 1.00 95.38 91 ARG A O 1
ATOM 733 N N . ALA A 1 92 ? 2.969 -2.004 1.197 1.00 94.81 92 ALA A N 1
ATOM 734 C CA . ALA A 1 92 ? 3.162 -2.817 -0.006 1.00 94.81 92 ALA A CA 1
ATOM 735 C C . ALA A 1 92 ? 4.463 -2.462 -0.742 1.00 94.81 92 ALA A C 1
ATOM 737 O O . ALA A 1 92 ? 5.224 -3.339 -1.145 1.00 94.81 92 ALA A O 1
ATOM 738 N N . THR A 1 93 ? 4.768 -1.166 -0.845 1.00 92.38 93 THR A N 1
ATOM 739 C CA . THR A 1 93 ? 5.995 -0.667 -1.480 1.00 92.38 93 THR A CA 1
ATOM 740 C C . THR A 1 93 ? 7.251 -1.154 -0.756 1.00 92.38 93 THR A C 1
ATOM 742 O O . THR A 1 93 ? 8.193 -1.604 -1.413 1.00 92.38 93 THR A O 1
ATOM 745 N N . MET A 1 94 ? 7.282 -1.063 0.580 1.00 93.06 94 MET A N 1
ATOM 746 C CA . MET A 1 94 ? 8.430 -1.480 1.392 1.00 93.06 94 MET A CA 1
ATOM 747 C C . MET A 1 94 ? 8.658 -2.990 1.329 1.00 93.06 94 MET A C 1
ATOM 749 O O . MET A 1 94 ? 9.803 -3.421 1.199 1.00 93.06 94 MET A O 1
ATOM 753 N N . LEU A 1 95 ? 7.583 -3.782 1.367 1.00 92.50 95 LEU A N 1
ATOM 754 C CA . LEU A 1 95 ? 7.660 -5.240 1.255 1.00 92.50 95 LEU A CA 1
ATOM 755 C C . LEU A 1 95 ? 8.123 -5.693 -0.135 1.00 92.50 95 LEU A C 1
ATOM 757 O O . LEU A 1 95 ? 8.974 -6.572 -0.237 1.00 92.50 95 LEU A O 1
ATOM 761 N N . ALA A 1 96 ? 7.622 -5.066 -1.203 1.00 90.25 96 ALA A N 1
ATOM 762 C CA . ALA A 1 96 ? 8.002 -5.409 -2.573 1.00 90.25 96 ALA A CA 1
ATOM 763 C C . ALA A 1 96 ? 9.400 -4.895 -2.970 1.00 90.25 96 ALA A C 1
ATOM 765 O O . ALA A 1 96 ? 10.013 -5.418 -3.901 1.00 90.25 96 ALA A O 1
ATOM 766 N N . ASN A 1 97 ? 9.924 -3.868 -2.287 1.00 87.81 97 ASN A N 1
ATOM 767 C CA . ASN A 1 97 ? 11.200 -3.231 -2.630 1.00 87.81 97 ASN A CA 1
ATOM 768 C C . ASN A 1 97 ? 12.094 -2.999 -1.396 1.00 87.81 97 ASN A C 1
ATOM 770 O O . ASN A 1 97 ? 12.494 -1.856 -1.141 1.00 87.81 97 ASN A O 1
ATOM 774 N N . PRO A 1 98 ? 12.492 -4.049 -0.657 1.00 84.12 98 PRO A N 1
ATOM 775 C CA . PRO A 1 98 ? 13.222 -3.899 0.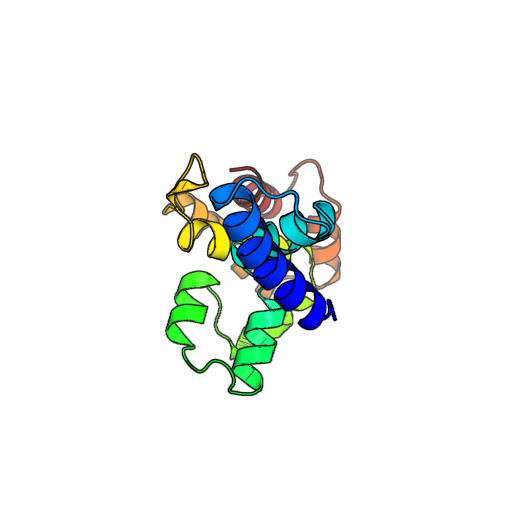606 1.00 84.12 98 PRO A CA 1
ATOM 776 C C . PRO A 1 98 ? 14.573 -3.180 0.453 1.00 84.12 98 PRO A C 1
ATOM 778 O O . PRO A 1 98 ? 15.064 -2.580 1.399 1.00 84.12 98 PRO A O 1
ATOM 781 N N . HIS A 1 99 ? 15.171 -3.187 -0.743 1.00 84.06 99 HIS A N 1
ATOM 782 C CA . HIS A 1 99 ? 16.444 -2.511 -1.022 1.00 84.06 99 HIS A CA 1
ATOM 783 C C . HIS A 1 99 ? 16.328 -0.994 -1.251 1.00 84.06 99 HIS A C 1
ATOM 785 O O . HIS A 1 99 ? 17.350 -0.322 -1.357 1.00 84.06 99 HIS A O 1
ATOM 791 N N . ARG A 1 100 ? 15.111 -0.449 -1.394 1.00 79.12 100 ARG A N 1
ATOM 792 C CA . ARG A 1 100 ? 14.889 0.987 -1.656 1.00 79.12 100 ARG A CA 1
ATOM 793 C C . ARG A 1 100 ? 14.675 1.817 -0.397 1.00 79.12 100 ARG A C 1
ATOM 795 O O . ARG A 1 100 ? 14.675 3.041 -0.488 1.00 79.12 100 ARG A O 1
ATOM 802 N N . PHE A 1 101 ? 14.492 1.166 0.745 1.00 77.81 101 PHE A N 1
ATOM 803 C CA . PHE A 1 101 ? 14.243 1.819 2.021 1.00 77.81 101 PHE A CA 1
ATOM 804 C C . PHE A 1 101 ? 15.407 1.543 2.964 1.00 77.81 101 PHE A C 1
ATOM 806 O O . PHE A 1 101 ? 15.934 0.433 3.007 1.00 77.81 101 PHE A O 1
ATOM 813 N N . PHE A 1 102 ? 15.818 2.567 3.714 1.00 71.31 102 PHE A N 1
ATOM 814 C CA . PHE A 1 102 ? 16.867 2.425 4.725 1.00 71.31 102 PHE A CA 1
ATOM 815 C C . PHE A 1 102 ? 16.419 1.530 5.896 1.00 71.31 102 PHE A C 1
ATOM 817 O O . PHE A 1 102 ? 17.268 0.975 6.589 1.00 71.31 102 PHE A O 1
ATOM 824 N N . GLY A 1 103 ? 15.104 1.350 6.083 1.00 75.56 103 GLY A N 1
ATOM 825 C CA . GLY A 1 103 ? 14.499 0.395 7.011 1.00 75.56 103 GLY A CA 1
ATOM 826 C C . GLY A 1 103 ? 13.650 -0.651 6.286 1.00 75.56 103 GLY A C 1
ATOM 827 O O . GLY A 1 103 ? 12.938 -0.336 5.333 1.00 75.56 103 GLY A O 1
ATOM 828 N N . GLN A 1 104 ? 13.719 -1.902 6.745 1.00 86.19 104 GLN A N 1
ATOM 829 C CA . GLN A 1 104 ? 12.808 -2.956 6.295 1.00 86.19 104 GLN A CA 1
ATOM 830 C C . GL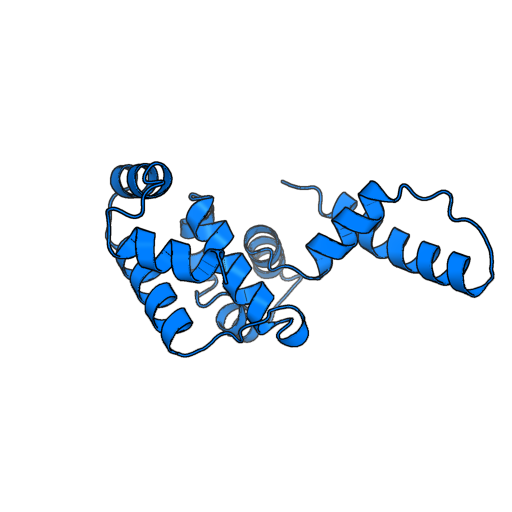N A 1 104 ? 11.471 -2.847 7.028 1.00 86.19 104 GLN A C 1
ATOM 832 O O . GLN A 1 104 ? 11.409 -2.333 8.144 1.00 86.19 104 GLN A O 1
ATOM 837 N N . TRP A 1 105 ? 10.409 -3.361 6.408 1.00 93.62 105 TRP A N 1
ATOM 838 C CA . TRP A 1 105 ? 9.142 -3.548 7.105 1.00 93.62 105 TRP A CA 1
ATOM 839 C C . TRP A 1 105 ? 9.340 -4.546 8.253 1.00 93.62 105 TRP A C 1
ATOM 841 O O . TRP A 1 105 ? 9.600 -5.725 8.013 1.00 93.62 105 TRP A O 1
ATOM 851 N N . ASP A 1 106 ? 9.267 -4.065 9.492 1.00 93.69 106 ASP A N 1
ATOM 852 C CA . ASP A 1 106 ? 9.548 -4.851 10.689 1.00 93.69 106 ASP A CA 1
ATOM 853 C C . ASP A 1 106 ? 8.298 -5.052 11.563 1.00 93.69 106 ASP A C 1
ATOM 855 O O . ASP A 1 106 ? 7.186 -4.635 11.230 1.00 93.69 106 ASP A O 1
ATOM 859 N N . LYS A 1 107 ? 8.476 -5.722 12.706 1.00 94.81 107 LYS A N 1
ATOM 860 C CA . LYS A 1 107 ? 7.378 -6.000 13.642 1.00 94.81 107 LYS A CA 1
ATOM 861 C C . LYS A 1 107 ? 6.801 -4.737 14.285 1.00 94.81 107 LYS A C 1
ATOM 863 O O . LYS A 1 107 ? 5.623 -4.740 14.625 1.00 94.81 107 LYS A O 1
ATOM 868 N N . ASN A 1 108 ? 7.599 -3.684 14.459 1.00 95.50 108 ASN A N 1
ATOM 869 C CA . ASN A 1 108 ? 7.132 -2.436 15.058 1.00 95.50 108 ASN A CA 1
ATOM 870 C C . ASN A 1 108 ? 6.254 -1.677 14.061 1.00 95.50 108 ASN A C 1
ATOM 872 O O . ASN A 1 108 ? 5.149 -1.275 14.409 1.00 95.50 108 ASN A O 1
ATOM 876 N N . LEU A 1 109 ? 6.699 -1.575 12.805 1.00 95.44 109 LEU A N 1
ATOM 877 C CA . LEU A 1 109 ? 5.915 -1.000 11.713 1.00 95.44 109 LEU A CA 1
ATOM 878 C C . LEU A 1 109 ? 4.636 -1.794 11.450 1.00 95.44 109 LEU A C 1
ATOM 880 O O . LEU A 1 109 ? 3.588 -1.194 11.229 1.00 95.44 109 LEU A O 1
ATOM 884 N N . GLN A 1 110 ? 4.692 -3.127 11.531 1.00 97.19 110 GLN A N 1
ATOM 885 C CA . GLN A 1 110 ? 3.489 -3.954 11.442 1.00 97.19 110 GLN A CA 1
ATOM 886 C C . GLN A 1 110 ? 2.531 -3.685 12.610 1.00 97.19 110 GLN A C 1
ATOM 888 O O . GLN A 1 110 ? 1.338 -3.529 12.382 1.00 97.19 110 GLN A O 1
ATOM 893 N N . SER A 1 111 ? 3.034 -3.563 13.842 1.00 97.38 111 SER A N 1
ATOM 894 C CA . SER A 1 111 ? 2.192 -3.250 15.003 1.00 97.38 111 SER A CA 1
ATOM 895 C C . SER A 1 111 ? 1.553 -1.862 14.902 1.00 97.38 111 SER A C 1
ATOM 897 O O . SER A 1 111 ? 0.385 -1.708 15.255 1.00 97.38 111 SER A O 1
ATOM 899 N N . ASP A 1 112 ? 2.297 -0.859 14.430 1.00 97.00 112 ASP A N 1
ATOM 900 C CA . ASP A 1 112 ? 1.766 0.480 14.164 1.00 97.00 112 ASP A CA 1
ATOM 901 C C . ASP A 1 112 ? 0.690 0.426 13.071 1.00 97.00 112 ASP A C 1
ATOM 903 O O . ASP A 1 112 ? -0.364 1.047 13.199 1.00 97.00 112 ASP A O 1
ATOM 907 N N . PHE A 1 113 ? 0.925 -0.350 12.011 1.00 97.12 113 PHE A N 1
ATOM 908 C CA . PHE A 1 113 ? -0.014 -0.519 10.905 1.00 97.12 113 PHE A CA 1
ATOM 909 C C . PHE A 1 113 ? -1.332 -1.145 11.372 1.00 97.12 113 PHE A C 1
ATOM 911 O O . PHE A 1 113 ? -2.403 -0.603 11.096 1.00 97.12 113 PHE A O 1
ATOM 918 N N . ASP A 1 114 ? -1.251 -2.231 12.143 1.00 97.12 114 ASP A N 1
ATOM 919 C CA . ASP A 1 114 ? -2.413 -2.920 12.707 1.00 97.12 114 ASP A CA 1
ATOM 920 C C . ASP A 1 114 ? -3.179 -2.019 13.687 1.00 97.12 114 ASP A C 1
ATOM 922 O O . ASP A 1 114 ? -4.410 -2.030 13.719 1.00 97.12 114 ASP A O 1
ATOM 926 N N . HIS A 1 115 ? -2.467 -1.197 14.466 1.00 95.31 115 HIS A N 1
ATOM 927 C CA . HIS A 1 115 ? -3.074 -0.228 15.375 1.00 95.31 115 HIS A CA 1
ATOM 928 C C . HIS A 1 115 ? -3.895 0.826 14.620 1.00 95.31 115 HIS A C 1
ATOM 930 O O . HIS A 1 115 ? -5.055 1.061 14.967 1.00 95.31 115 HIS A O 1
ATOM 936 N N . VAL A 1 116 ? -3.332 1.406 13.553 1.00 94.62 116 VAL A N 1
ATOM 937 C CA . VAL A 1 116 ? -4.028 2.401 12.724 1.00 94.62 116 VAL A CA 1
ATOM 938 C C . VAL A 1 116 ? -5.222 1.779 11.995 1.00 94.62 116 VAL A C 1
ATOM 940 O O . VAL A 1 116 ? -6.287 2.391 11.973 1.00 94.62 116 VAL A O 1
ATOM 943 N N . LEU A 1 117 ? -5.091 0.565 11.445 1.00 94.88 117 LEU A N 1
ATOM 944 C CA . LEU A 1 117 ? -6.218 -0.152 10.828 1.00 94.88 117 LEU A CA 1
ATOM 945 C C . LEU A 1 117 ? -7.341 -0.434 11.832 1.00 94.88 117 LEU A C 1
ATOM 947 O O . LEU A 1 117 ? -8.504 -0.159 11.555 1.00 94.88 117 LEU A O 1
ATOM 951 N N . CYS A 1 118 ? -6.997 -0.935 13.019 1.00 94.12 118 CYS A N 1
ATOM 952 C CA . CYS A 1 118 ? -7.965 -1.255 14.067 1.00 94.12 118 CYS A CA 1
ATOM 953 C C . CYS A 1 118 ? -8.727 -0.016 14.549 1.00 94.12 118 CYS A C 1
ATOM 955 O O . CYS A 1 118 ? -9.922 -0.099 14.841 1.00 94.12 118 CYS A O 1
ATOM 957 N N . TYR A 1 119 ? -8.050 1.132 14.631 1.00 91.69 119 TYR A N 1
ATOM 958 C CA . TYR A 1 119 ? -8.720 2.404 14.860 1.00 91.69 119 TYR A CA 1
ATOM 959 C C . TYR A 1 119 ? -9.636 2.726 13.671 1.00 91.69 119 TYR A C 1
ATOM 961 O O . TYR A 1 119 ? -10.827 2.951 13.909 1.00 91.69 119 TYR A O 1
ATOM 969 N N . PHE A 1 120 ? -9.126 2.655 12.425 1.00 91.00 120 PHE A N 1
ATOM 970 C CA . PHE A 1 120 ? -9.877 2.919 11.180 1.00 91.00 120 PHE A CA 1
ATOM 971 C C . PHE A 1 120 ? -11.224 2.195 11.112 1.00 91.00 120 PHE A C 1
ATOM 973 O O . PHE A 1 120 ? -12.257 2.780 10.793 1.00 91.00 120 PHE A O 1
ATOM 980 N N . ASP A 1 121 ? -11.223 0.920 11.473 1.00 91.06 121 ASP A N 1
ATOM 981 C CA . ASP A 1 121 ? -12.412 0.077 11.391 1.00 91.06 121 ASP A CA 1
ATOM 982 C C . ASP A 1 121 ? -13.469 0.409 12.463 1.00 91.06 121 ASP A C 1
ATOM 984 O O . ASP A 1 121 ? -14.621 -0.011 12.350 1.00 91.06 121 ASP A O 1
ATOM 988 N N . LYS A 1 122 ? -13.099 1.145 13.522 1.00 90.12 122 LYS A N 1
ATOM 989 C CA . LYS A 1 122 ? -13.963 1.424 14.684 1.00 90.12 122 LYS A CA 1
ATOM 990 C C . LYS A 1 122 ? -14.464 2.859 14.773 1.00 90.12 122 LYS A C 1
ATOM 992 O O . LYS A 1 122 ? -15.520 3.085 15.364 1.00 90.12 122 LYS A O 1
ATOM 997 N N . ALA A 1 123 ? -13.705 3.831 14.284 1.00 86.06 123 ALA A N 1
ATOM 998 C CA . ALA A 1 123 ? -14.077 5.240 14.401 1.00 86.06 123 ALA A CA 1
ATOM 999 C C . ALA A 1 123 ? -14.974 5.729 13.247 1.00 86.06 123 ALA A C 1
ATOM 1001 O O . ALA A 1 123 ? -15.073 5.126 12.176 1.00 86.06 123 ALA A O 1
ATOM 1002 N N . SER A 1 124 ? -15.678 6.833 13.502 1.00 82.44 124 SER A N 1
ATOM 1003 C CA . SER A 1 124 ? -16.559 7.484 12.533 1.00 82.44 124 SER A CA 1
ATOM 1004 C C . SER A 1 124 ? -15.767 8.207 11.441 1.00 82.44 124 SER A C 1
ATOM 1006 O O . SER A 1 124 ? -14.589 8.520 11.600 1.00 82.44 124 SER A O 1
ATOM 1008 N N . THR A 1 125 ? -16.439 8.545 10.338 1.00 77.62 125 THR A N 1
ATOM 1009 C CA . THR A 1 125 ? -15.840 9.317 9.237 1.00 77.62 125 THR A CA 1
ATOM 1010 C C . THR A 1 125 ? -15.272 10.665 9.687 1.00 77.62 125 THR A C 1
ATOM 1012 O O . THR A 1 125 ? -14.180 11.024 9.260 1.00 77.62 125 THR A O 1
ATOM 1015 N N . GLU A 1 126 ? -15.942 11.365 10.604 1.00 78.50 126 GLU A N 1
ATOM 1016 C CA . GLU A 1 126 ? -15.451 12.635 11.165 1.00 78.50 126 GLU A CA 1
ATOM 1017 C C . GLU A 1 126 ? -14.116 12.468 11.906 1.00 78.50 126 GLU A C 1
ATOM 1019 O O . GLU A 1 126 ? -13.214 13.295 11.766 1.00 78.50 126 GLU A O 1
ATOM 1024 N N . ASN A 1 127 ? -13.943 11.362 12.635 1.00 79.62 127 ASN A N 1
ATOM 1025 C CA . ASN A 1 127 ? -12.691 11.074 13.335 1.00 79.62 127 ASN A CA 1
ATOM 1026 C C . ASN A 1 127 ? -11.539 10.803 12.343 1.00 79.62 127 ASN A C 1
ATOM 1028 O O . ASN A 1 127 ? -10.391 11.151 12.624 1.00 79.62 127 ASN A O 1
ATOM 1032 N N . TRP A 1 128 ? -11.833 10.256 11.152 1.00 77.38 128 TRP A N 1
ATOM 1033 C CA . TRP A 1 128 ? -10.832 10.058 10.090 1.00 77.38 128 TRP A CA 1
ATOM 1034 C C . TRP A 1 128 ? -10.324 11.357 9.500 1.00 77.38 128 TRP A C 1
ATOM 1036 O O . TRP A 1 128 ? -9.122 11.514 9.275 1.00 77.38 128 TRP A O 1
ATOM 1046 N N . GLU A 1 129 ? -11.235 12.287 9.251 1.00 78.69 129 GLU A N 1
ATOM 1047 C CA . GLU A 1 129 ? -10.888 13.591 8.702 1.00 78.69 129 GLU A CA 1
ATOM 1048 C C . GLU A 1 129 ? -10.018 14.378 9.686 1.00 78.69 129 GLU A C 1
ATOM 1050 O O . GLU A 1 129 ? -9.012 14.967 9.284 1.00 78.69 129 GLU A O 1
ATOM 1055 N N . GLN A 1 130 ? -10.323 14.293 10.985 1.00 78.19 130 GLN A N 1
ATOM 1056 C CA . GLN A 1 130 ? -9.507 14.895 12.040 1.00 78.19 130 GLN A CA 1
ATOM 1057 C C . GLN A 1 130 ? -8.097 14.299 12.105 1.00 78.19 130 GLN A C 1
ATOM 1059 O O . GLN A 1 130 ? -7.125 15.052 12.165 1.00 78.19 130 GLN A O 1
ATOM 1064 N N . LEU A 1 131 ? -7.952 12.971 12.003 1.00 78.81 131 LEU A N 1
ATOM 1065 C CA . LEU A 1 131 ? -6.630 12.330 11.951 1.00 78.81 131 LEU A CA 1
ATOM 1066 C C . LEU A 1 131 ? -5.804 12.808 10.746 1.00 78.81 131 LEU A C 1
ATOM 1068 O O . LEU A 1 131 ? -4.571 12.830 10.793 1.00 78.81 131 LEU A O 1
ATOM 1072 N N . GLY A 1 132 ? -6.466 13.222 9.664 1.00 76.88 132 GLY A N 1
ATOM 1073 C CA . GLY A 1 132 ? -5.789 13.821 8.525 1.00 76.88 132 GLY A CA 1
ATOM 1074 C C . GLY A 1 132 ? -5.358 15.257 8.667 1.00 76.88 132 GLY A C 1
ATOM 1075 O O . GLY A 1 132 ? -4.316 15.627 8.116 1.00 76.88 132 GLY A O 1
ATOM 1076 N N . GLN A 1 133 ? -6.109 16.024 9.440 1.00 80.38 133 GLN A N 1
ATOM 1077 C CA . GLN A 1 133 ? -5.802 17.410 9.758 1.00 80.38 133 GLN A CA 1
ATOM 1078 C C . GLN A 1 133 ? -4.770 17.533 10.888 1.00 80.38 133 GLN A C 1
ATOM 1080 O O . GLN A 1 133 ? -4.079 18.545 10.960 1.00 80.38 133 GLN A O 1
ATOM 1085 N N . ASP A 1 134 ? -4.609 16.501 11.725 1.00 78.69 134 ASP A N 1
ATOM 1086 C CA . ASP A 1 134 ? -3.588 16.440 12.775 1.00 78.69 134 ASP A CA 1
ATOM 1087 C C . ASP A 1 134 ? -2.176 16.332 12.170 1.00 78.69 134 ASP A C 1
ATOM 1089 O O . ASP A 1 134 ? -1.639 15.254 11.902 1.00 78.69 134 ASP A O 1
ATOM 1093 N N . THR A 1 135 ? -1.545 17.470 11.902 1.00 73.81 135 THR A N 1
ATOM 1094 C CA . THR A 1 135 ? -0.167 17.522 11.396 1.00 73.81 135 THR A CA 1
ATOM 1095 C C . THR A 1 135 ? 0.881 17.310 12.483 1.00 73.81 135 THR A C 1
ATOM 1097 O O . THR A 1 135 ? 2.016 16.974 12.155 1.00 73.81 135 THR A O 1
ATOM 1100 N N . GLU A 1 136 ? 0.521 17.495 13.754 1.00 76.75 136 GLU A N 1
ATOM 1101 C CA . GLU A 1 136 ? 1.461 17.497 14.882 1.00 76.75 136 GLU A CA 1
ATOM 1102 C C . GLU A 1 136 ? 1.656 16.109 15.505 1.00 76.75 136 GLU A C 1
ATOM 1104 O O . GLU A 1 136 ? 2.641 15.882 16.204 1.00 76.75 136 GLU A O 1
ATOM 1109 N N . GLY A 1 137 ? 0.763 15.154 15.226 1.00 79.12 137 GLY A N 1
ATOM 1110 C CA . GLY A 1 137 ? 0.830 13.830 15.843 1.00 79.12 137 GLY A CA 1
ATOM 1111 C C . GLY A 1 137 ? 0.331 13.856 17.280 1.00 79.12 137 GLY A C 1
ATOM 1112 O O . GLY A 1 137 ? 0.943 13.261 18.168 1.00 79.12 137 GLY A O 1
ATOM 1113 N N . SER A 1 138 ? -0.773 14.564 17.508 1.00 84.31 138 SER A N 1
ATOM 1114 C CA . SER A 1 138 ? -1.391 14.707 18.825 1.00 84.31 138 SER A CA 1
ATOM 1115 C C . SER A 1 138 ? -2.046 13.414 19.331 1.00 84.31 138 SER A C 1
ATOM 1117 O O . SER A 1 138 ? -2.193 13.232 20.539 1.00 84.31 138 SER A O 1
ATOM 1119 N N . THR A 1 139 ? -2.387 12.492 18.425 1.00 87.75 139 THR A N 1
ATOM 1120 C CA . THR A 1 139 ? -2.991 11.188 18.747 1.00 87.75 139 THR A CA 1
ATOM 1121 C C . THR A 1 139 ? -2.007 10.022 18.559 1.00 87.75 139 THR A C 1
ATOM 1123 O O . THR A 1 139 ? -1.166 10.071 17.652 1.00 87.75 139 THR A O 1
ATOM 1126 N N . PRO A 1 140 ? -2.095 8.946 19.369 1.00 89.94 140 PRO A N 1
ATOM 1127 C CA . PRO A 1 140 ? -1.267 7.746 19.198 1.00 89.94 140 PRO A CA 1
ATOM 1128 C C . PRO A 1 140 ? -1.338 7.151 17.786 1.00 89.94 140 PRO A C 1
ATOM 1130 O O . PRO A 1 140 ? -0.318 6.751 17.222 1.00 89.94 140 PRO A O 1
ATOM 1133 N N . GLU A 1 141 ? -2.523 7.158 17.182 1.00 92.19 141 GLU A N 1
ATOM 1134 C CA . GLU A 1 141 ? -2.782 6.621 15.850 1.00 92.19 141 GLU A CA 1
ATOM 1135 C C . GLU A 1 141 ? -2.133 7.482 14.771 1.00 92.19 141 GLU A C 1
ATOM 1137 O O . GLU A 1 141 ? -1.536 6.963 13.825 1.00 92.19 141 GLU A O 1
ATOM 1142 N N . ARG A 1 142 ? -2.155 8.809 14.935 1.00 91.25 142 ARG A N 1
ATOM 1143 C CA . ARG A 1 142 ? -1.419 9.692 14.035 1.00 91.25 142 ARG A CA 1
ATOM 1144 C C . ARG A 1 142 ? 0.085 9.509 14.176 1.00 91.25 142 ARG A C 1
ATOM 1146 O O . ARG A 1 142 ? 0.778 9.481 13.163 1.00 91.25 142 ARG A O 1
ATOM 1153 N N . GLN A 1 143 ? 0.603 9.344 15.391 1.00 92.06 143 GLN A N 1
ATOM 1154 C CA . GLN A 1 143 ? 2.028 9.072 15.595 1.00 92.06 143 GLN A CA 1
ATOM 1155 C C . GLN A 1 143 ? 2.454 7.750 14.948 1.00 92.06 143 GLN A C 1
ATOM 1157 O O . GLN A 1 143 ? 3.488 7.714 14.284 1.00 92.06 143 GLN A O 1
ATOM 1162 N N . ALA A 1 144 ? 1.653 6.691 15.088 1.00 93.75 144 ALA A N 1
ATOM 1163 C CA . ALA A 1 144 ? 1.871 5.413 14.409 1.00 93.75 144 ALA A CA 1
ATOM 1164 C C . ALA A 1 144 ? 1.865 5.586 12.883 1.00 93.75 144 ALA A C 1
ATOM 1166 O O . ALA A 1 144 ? 2.805 5.180 12.197 1.00 93.75 144 ALA A O 1
ATOM 1167 N N . TRP A 1 145 ? 0.870 6.297 12.347 1.00 94.12 145 TRP A N 1
ATOM 1168 C CA . TRP A 1 145 ? 0.806 6.608 10.922 1.00 94.12 145 TRP A CA 1
ATOM 1169 C C . TRP A 1 145 ? 2.034 7.393 10.437 1.00 94.12 145 TRP A C 1
ATOM 1171 O O . TRP A 1 145 ? 2.578 7.098 9.370 1.00 94.12 145 TRP A O 1
ATOM 1181 N N . LEU A 1 146 ? 2.498 8.381 11.210 1.00 92.00 146 LEU A N 1
ATOM 1182 C CA . LEU A 1 146 ? 3.691 9.160 10.884 1.00 92.00 146 LEU A CA 1
ATOM 1183 C C . LEU A 1 146 ? 4.937 8.264 10.882 1.00 92.00 146 LEU A C 1
ATOM 1185 O O . LEU A 1 146 ? 5.693 8.290 9.913 1.00 92.00 146 LEU A O 1
ATOM 1189 N N . ARG A 1 147 ? 5.124 7.406 11.889 1.00 92.06 147 ARG A N 1
ATOM 1190 C CA . ARG A 1 147 ? 6.249 6.459 11.913 1.00 92.06 147 ARG A CA 1
ATOM 1191 C C . ARG A 1 147 ? 6.269 5.554 10.682 1.00 92.06 147 ARG A C 1
ATOM 1193 O O . ARG A 1 147 ? 7.327 5.372 10.101 1.00 92.06 147 ARG A O 1
ATOM 1200 N N . ILE A 1 148 ? 5.121 5.072 10.211 1.00 92.81 148 ILE A N 1
ATOM 1201 C CA . ILE A 1 148 ? 5.057 4.254 8.987 1.00 92.81 148 ILE A CA 1
ATOM 1202 C C . ILE A 1 148 ? 5.452 5.055 7.739 1.00 92.81 148 ILE A C 1
ATOM 1204 O O . ILE A 1 148 ? 6.167 4.566 6.864 1.00 92.81 148 ILE A O 1
ATOM 1208 N N . ASN A 1 149 ? 4.962 6.289 7.621 1.00 89.00 149 ASN A N 1
ATOM 1209 C CA . ASN A 1 149 ? 5.060 7.050 6.375 1.00 89.00 149 ASN A CA 1
ATOM 1210 C C . ASN A 1 149 ? 6.351 7.865 6.222 1.00 89.00 149 ASN A C 1
ATOM 1212 O O . ASN A 1 149 ? 6.654 8.275 5.099 1.00 89.00 149 ASN A O 1
ATOM 1216 N N . TRP A 1 150 ? 7.094 8.089 7.308 1.00 84.62 150 TRP A N 1
ATOM 1217 C CA . TRP A 1 150 ? 8.330 8.882 7.322 1.00 84.62 150 TRP A CA 1
ATOM 1218 C C . TRP A 1 150 ? 9.623 8.049 7.415 1.00 84.62 150 TRP A C 1
ATOM 1220 O O . TRP A 1 150 ? 10.703 8.636 7.452 1.00 84.62 150 TRP A O 1
ATOM 1230 N N . VAL A 1 151 ? 9.523 6.712 7.418 1.00 70.00 151 VAL A N 1
ATOM 1231 C CA . VAL A 1 151 ? 10.664 5.771 7.327 1.00 70.00 151 VAL A CA 1
ATOM 1232 C C . VAL A 1 151 ? 11.154 5.589 5.893 1.00 70.00 151 VAL A C 1
ATOM 1234 O O . VAL A 1 151 ? 10.316 5.608 4.958 1.00 70.00 151 VAL A O 1
#

Sequence (151 aa):
MKPLHEIAIGIRGRFFENYCKLIGKRSDDDGATIRLGNLMAHNGDLWTDIVLLKHGYLTDTGTFYDLYGIAIENAEQYTKSEIMIKMINKRATMLANPHRFFGQWDKNLQSDFDHVLCYFDKASTENWEQLGQDTEGSTPERQAWLRINWV

pLDDT: mean 85.65, std 9.72, range [46.56, 97.38]